Protein AF-A0A5Q2RQS0-F1 (afdb_monomer_lite)

Radius of gyration: 25.2 Å; chains: 1; bounding box: 51×41×79 Å

Secondary structure (DSSP, 8-state):
----PPPHHHHHHHHHHHHHHHHHHHHHHHHHHHHHHHHHHTHHHH--TTS-EEEEEEEEEEEETTEEEEEEEEEEE-TTS-EEEEESHHHHHHHHHHHHHHHIIIIIHHHHHHHHHHHHHHHHS---S-----

Organism: NCBI:txid2789776

Sequence (134 aa):
MSPRRPRPGIWALVLLGVLLFCSLMLTIVVSMAIWPGEAKLTAPLFCDDARPDAYVVRDTYNVRPGETSMNFTLYCVGKRGDFDEVGWLRPTLALWAGHTVLLVLVAVVPLLIGRMRRGRRAIDEPPPTGSPFV

Structure (mmCIF, N/CA/C/O backbone):
data_AF-A0A5Q2RQS0-F1
#
_entry.id   AF-A0A5Q2RQS0-F1
#
loop_
_atom_site.group_PDB
_atom_site.id
_atom_site.type_symbol
_atom_site.label_atom_id
_atom_site.label_alt_id
_atom_site.label_comp_id
_atom_site.label_asym_id
_atom_site.label_entity_id
_atom_site.label_seq_id
_atom_site.pdbx_PDB_ins_code
_atom_site.Cartn_x
_atom_site.Cartn_y
_atom_site.Cartn_z
_atom_site.occupancy
_atom_site.B_iso_or_equiv
_atom_site.auth_seq_id
_atom_site.auth_comp_id
_atom_site.auth_asym_id
_atom_site.auth_atom_id
_atom_site.pdbx_PDB_model_num
ATOM 1 N N . MET A 1 1 ? -32.093 22.416 28.546 1.00 47.69 1 MET A N 1
ATOM 2 C CA . MET A 1 1 ? -31.194 22.091 27.414 1.00 47.69 1 MET A CA 1
ATOM 3 C C . MET A 1 1 ? -30.927 20.593 27.420 1.00 47.69 1 MET A C 1
ATOM 5 O O . MET A 1 1 ? -30.219 20.119 28.293 1.00 47.69 1 MET A O 1
ATOM 9 N N . SER A 1 2 ? -31.567 19.835 26.525 1.00 50.06 2 SER A N 1
ATOM 10 C CA . SER A 1 2 ? -31.351 18.384 26.419 1.00 50.06 2 SER A CA 1
ATOM 11 C C . SER A 1 2 ? -30.065 18.118 25.623 1.00 50.06 2 SER A C 1
ATOM 13 O O . SER A 1 2 ? -29.963 18.611 24.493 1.00 50.06 2 SER A O 1
ATOM 15 N N . PRO A 1 3 ? -29.071 17.392 26.167 1.00 60.50 3 PRO A N 1
ATOM 16 C CA . PRO A 1 3 ? -27.878 17.040 25.415 1.00 60.50 3 PRO A CA 1
ATOM 17 C C . PRO A 1 3 ? -28.276 16.051 24.317 1.00 60.50 3 PRO A C 1
ATOM 19 O O . PRO A 1 3 ? -28.674 14.916 24.587 1.00 60.50 3 PRO A O 1
ATOM 22 N N . ARG A 1 4 ? -28.181 16.487 23.054 1.00 63.75 4 ARG A N 1
ATOM 23 C CA . ARG A 1 4 ? -28.315 15.605 21.890 1.00 63.75 4 ARG A CA 1
ATOM 24 C C . ARG A 1 4 ? -27.232 14.536 21.997 1.00 63.75 4 ARG A C 1
ATOM 26 O O . ARG A 1 4 ? -26.074 14.804 21.690 1.00 63.75 4 ARG A O 1
ATOM 33 N N . ARG A 1 5 ? -27.603 13.333 22.448 1.00 62.09 5 ARG A N 1
ATOM 34 C CA . ARG A 1 5 ? -26.716 12.168 22.399 1.00 62.09 5 ARG A CA 1
ATOM 35 C C . ARG A 1 5 ? -26.276 12.009 20.945 1.00 62.09 5 ARG A C 1
ATOM 37 O O . ARG A 1 5 ? -27.138 11.850 20.075 1.00 62.09 5 ARG A O 1
ATOM 44 N N . PRO A 1 6 ? -24.977 12.123 20.649 1.00 56.53 6 PRO A N 1
ATOM 45 C CA . PRO A 1 6 ? -24.535 12.071 19.277 1.00 56.53 6 PRO A CA 1
ATOM 46 C C . PRO A 1 6 ? -24.814 10.674 18.726 1.00 56.53 6 PRO A C 1
ATOM 48 O O . PRO A 1 6 ? -24.606 9.666 19.404 1.00 56.53 6 PRO A O 1
ATOM 51 N N . ARG A 1 7 ? -25.340 10.624 17.500 1.00 69.19 7 ARG A N 1
ATOM 52 C CA . ARG A 1 7 ? -25.687 9.367 16.836 1.00 69.19 7 ARG A CA 1
ATOM 53 C C . ARG A 1 7 ? -24.427 8.494 16.759 1.00 69.19 7 ARG A C 1
ATOM 55 O O . ARG A 1 7 ? -23.436 8.954 16.190 1.00 69.19 7 ARG A O 1
ATOM 62 N N . PRO A 1 8 ? -24.446 7.256 17.285 1.00 66.19 8 PRO A N 1
ATOM 63 C CA . PRO A 1 8 ? -23.253 6.411 17.367 1.00 66.19 8 PRO A CA 1
ATOM 64 C C . PRO A 1 8 ? -22.611 6.147 15.994 1.00 66.19 8 PRO A C 1
ATOM 66 O O . PRO A 1 8 ? -21.398 5.985 15.911 1.00 66.19 8 PRO A O 1
ATOM 69 N N . GLY A 1 9 ? -23.392 6.202 14.907 1.00 72.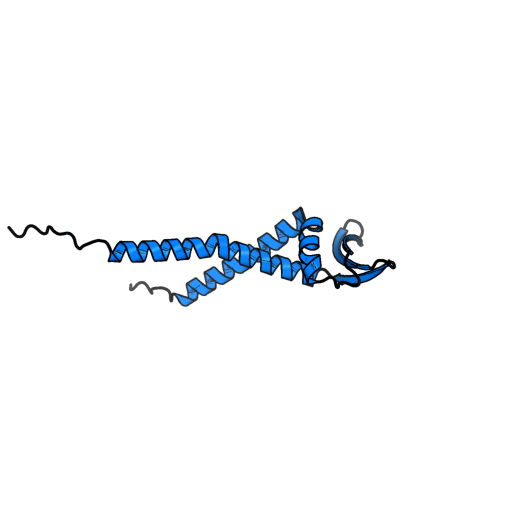88 9 GLY A N 1
ATOM 70 C CA . GLY A 1 9 ? -22.883 6.063 13.539 1.00 72.88 9 GLY A CA 1
ATOM 71 C C . GLY A 1 9 ? -21.980 7.209 13.067 1.00 72.88 9 GLY A C 1
ATOM 72 O O . GLY A 1 9 ? -21.028 6.960 12.337 1.00 72.88 9 GLY A O 1
ATOM 73 N N . ILE A 1 10 ? -22.212 8.450 13.515 1.00 81.50 10 ILE A N 1
ATOM 74 C CA . ILE A 1 10 ? -21.381 9.597 13.104 1.00 81.50 10 ILE A CA 1
ATOM 75 C C . ILE A 1 10 ? -19.989 9.480 13.732 1.00 81.50 10 ILE A C 1
ATOM 77 O O . ILE A 1 10 ? -18.987 9.651 13.048 1.00 81.50 10 ILE A O 1
ATOM 81 N N . TRP A 1 11 ? -19.914 9.110 15.011 1.00 80.50 11 TRP A N 1
ATOM 82 C CA . TRP A 1 11 ? -18.632 8.897 15.685 1.00 80.50 11 TRP A CA 1
ATOM 83 C C . TRP A 1 11 ? -17.853 7.714 15.117 1.00 80.50 11 TRP A C 1
ATOM 85 O O . TRP A 1 11 ? -16.638 7.808 14.982 1.00 80.50 11 TRP A O 1
ATOM 95 N N . ALA A 1 12 ? -18.533 6.627 14.740 1.00 82.06 12 ALA A N 1
ATOM 96 C CA . ALA A 1 12 ? -17.881 5.494 14.088 1.00 82.06 12 ALA A CA 1
ATOM 97 C C . ALA A 1 12 ? -17.257 5.889 12.738 1.00 82.06 12 ALA A C 1
ATOM 99 O O . ALA A 1 12 ? -16.118 5.520 12.464 1.00 82.06 12 ALA A O 1
ATOM 100 N N . LEU A 1 13 ? -17.963 6.689 11.930 1.00 84.19 13 LEU A N 1
ATOM 101 C CA . LEU A 1 13 ? -17.442 7.205 10.660 1.00 84.19 13 LEU A CA 1
ATOM 102 C C . LEU A 1 13 ? -16.258 8.156 10.859 1.00 84.19 13 LEU A C 1
ATOM 104 O O . LEU A 1 13 ? -15.274 8.059 10.132 1.00 84.19 13 LEU A O 1
ATOM 108 N N . VAL A 1 14 ? -16.320 9.037 11.861 1.00 87.75 14 VAL A N 1
ATOM 109 C CA . VAL A 1 14 ? -15.201 9.931 12.198 1.00 87.75 14 VAL A CA 1
ATOM 110 C C . VAL A 1 14 ? -13.978 9.125 12.633 1.00 87.75 14 VAL A C 1
ATOM 112 O O . VAL A 1 14 ? -12.883 9.375 12.140 1.00 87.75 14 VAL A O 1
ATOM 115 N N . LEU A 1 15 ? -14.150 8.122 13.499 1.00 86.31 15 LEU A N 1
ATOM 116 C CA . LEU A 1 15 ? -13.052 7.256 13.938 1.00 86.31 15 LEU A CA 1
ATOM 117 C C . LEU A 1 15 ? -12.453 6.450 12.782 1.00 86.31 15 LEU A C 1
ATOM 119 O O . LEU A 1 15 ? -11.233 6.338 12.698 1.00 86.31 15 LEU A O 1
ATOM 123 N N . LEU A 1 16 ? -13.286 5.935 11.873 1.00 86.75 16 LEU A N 1
ATOM 124 C CA . LEU A 1 16 ? -12.822 5.266 10.658 1.00 86.75 16 LEU A CA 1
ATOM 125 C C . LEU A 1 16 ? -12.010 6.225 9.779 1.00 86.75 16 LEU A C 1
ATOM 127 O O . LEU A 1 16 ? -10.919 5.874 9.342 1.00 86.75 16 LEU A O 1
ATOM 131 N N . GLY A 1 17 ? -12.510 7.444 9.560 1.00 88.19 17 GLY A N 1
ATOM 132 C CA . GLY A 1 17 ? -11.813 8.469 8.782 1.00 88.19 17 GLY A CA 1
ATOM 133 C C . GLY A 1 17 ? -10.459 8.845 9.386 1.00 88.19 17 GLY A C 1
ATOM 134 O O . GLY A 1 17 ? -9.461 8.884 8.672 1.00 88.19 17 GLY A O 1
ATOM 135 N N . VAL A 1 18 ? -10.400 9.045 10.706 1.00 89.81 18 VAL A N 1
ATOM 136 C CA . VAL A 1 18 ? -9.147 9.316 11.429 1.00 89.81 18 VAL A CA 1
ATOM 137 C C . VAL A 1 18 ? -8.180 8.141 11.305 1.00 89.81 18 VAL A C 1
ATOM 139 O O . VAL A 1 18 ? -7.004 8.356 11.029 1.00 89.81 18 VAL A O 1
ATOM 142 N N . LEU A 1 19 ? -8.658 6.903 11.447 1.00 88.75 19 LEU A N 1
ATOM 143 C CA . LEU A 1 19 ? -7.820 5.711 11.323 1.00 88.75 19 LEU A CA 1
ATOM 144 C C . LEU A 1 19 ? -7.227 5.582 9.915 1.00 88.75 19 LEU A C 1
ATOM 146 O O . LEU A 1 19 ? -6.027 5.354 9.780 1.00 88.75 19 LEU A O 1
ATOM 150 N N . LEU A 1 20 ? -8.038 5.782 8.872 1.00 87.62 20 LEU A N 1
ATOM 151 C CA . LEU A 1 20 ? -7.575 5.757 7.482 1.00 87.62 20 LEU A CA 1
ATOM 152 C C . LEU A 1 20 ? -6.571 6.879 7.196 1.00 87.62 20 LEU A C 1
ATOM 154 O O . LEU A 1 20 ? -5.559 6.640 6.541 1.00 87.62 20 LEU A O 1
ATOM 158 N N . PHE A 1 21 ? -6.815 8.082 7.719 1.00 89.69 21 PHE A N 1
ATOM 159 C CA . PHE A 1 21 ? -5.911 9.218 7.561 1.00 89.69 21 PHE A CA 1
ATOM 160 C C . PHE A 1 21 ? -4.570 8.993 8.270 1.00 89.69 21 PHE A C 1
ATOM 162 O O . PHE A 1 21 ? -3.515 9.170 7.663 1.00 89.69 21 PHE A O 1
ATOM 169 N N . CYS A 1 22 ? -4.592 8.550 9.530 1.00 86.56 22 CYS A N 1
ATOM 170 C CA . CYS A 1 22 ? -3.382 8.201 10.271 1.00 86.56 22 CYS A CA 1
ATOM 171 C C . CYS A 1 22 ? -2.611 7.072 9.579 1.00 86.56 22 CYS A C 1
ATOM 173 O O . CYS A 1 22 ? -1.392 7.155 9.477 1.00 86.56 22 CYS A O 1
ATOM 175 N N . SER A 1 23 ? -3.313 6.059 9.061 1.00 84.94 23 SER A N 1
ATOM 176 C CA . SER A 1 23 ? -2.708 4.973 8.280 1.00 84.94 23 SER A CA 1
ATOM 177 C C . SER A 1 23 ? -2.026 5.494 7.017 1.00 84.94 23 SER A C 1
ATOM 179 O O . SER A 1 23 ? -0.885 5.136 6.734 1.00 84.94 23 SER A O 1
ATOM 181 N N . LEU A 1 24 ? -2.688 6.387 6.277 1.00 84.38 24 LEU A N 1
ATOM 182 C CA . LEU A 1 24 ? -2.132 6.989 5.069 1.00 84.38 24 LEU A CA 1
ATOM 183 C C . LEU A 1 24 ? -0.882 7.822 5.378 1.00 84.38 24 LEU A C 1
ATOM 185 O O . LEU A 1 24 ? 0.140 7.653 4.721 1.00 84.38 24 LEU A O 1
ATOM 189 N N . MET A 1 25 ? -0.942 8.683 6.396 1.00 85.44 25 MET A N 1
ATOM 190 C CA . MET A 1 25 ? 0.205 9.492 6.821 1.00 85.44 25 MET A CA 1
ATOM 191 C C . MET A 1 25 ? 1.370 8.626 7.292 1.00 85.44 25 MET A C 1
ATOM 193 O O . MET A 1 25 ? 2.502 8.851 6.872 1.00 85.44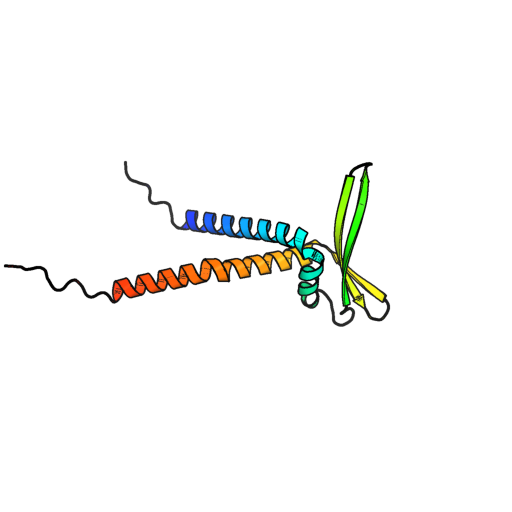 25 MET A O 1
ATOM 197 N N . LEU A 1 26 ? 1.093 7.607 8.111 1.00 82.06 26 LEU A N 1
ATOM 198 C CA . LEU A 1 26 ? 2.099 6.642 8.541 1.00 82.06 26 LEU A CA 1
ATOM 199 C C . LEU A 1 26 ? 2.731 5.959 7.330 1.00 82.06 26 LEU A C 1
ATOM 201 O O . LEU A 1 26 ? 3.951 5.924 7.233 1.00 82.06 26 LEU A O 1
ATOM 205 N N . THR A 1 27 ? 1.907 5.496 6.387 1.00 79.19 27 THR A N 1
ATOM 206 C CA . THR A 1 27 ? 2.385 4.850 5.164 1.00 79.19 27 THR A CA 1
ATOM 207 C C . THR A 1 27 ? 3.311 5.782 4.403 1.00 79.19 27 THR A C 1
ATOM 209 O O . THR A 1 27 ? 4.385 5.338 4.045 1.00 79.19 27 THR A O 1
ATOM 212 N N . ILE A 1 28 ? 2.965 7.059 4.203 1.00 77.50 28 ILE A N 1
ATOM 213 C CA . ILE A 1 28 ? 3.808 8.029 3.477 1.00 77.50 28 ILE A CA 1
ATOM 214 C C . ILE A 1 28 ? 5.143 8.276 4.197 1.00 77.50 28 ILE A C 1
ATOM 216 O O . ILE A 1 28 ? 6.191 8.301 3.554 1.00 77.50 28 ILE A O 1
ATOM 220 N N . VAL A 1 29 ? 5.126 8.434 5.522 1.00 79.88 29 VAL A N 1
ATOM 221 C CA . VAL A 1 29 ? 6.336 8.718 6.311 1.00 79.88 29 VAL A CA 1
ATOM 222 C C . VAL A 1 29 ? 7.260 7.502 6.381 1.00 79.88 29 VAL A C 1
ATOM 224 O O . VAL A 1 29 ? 8.449 7.616 6.084 1.00 79.88 29 VAL A O 1
ATOM 227 N N . VAL A 1 30 ? 6.715 6.337 6.744 1.00 73.38 30 VAL A N 1
ATOM 228 C CA . VAL A 1 30 ? 7.443 5.056 6.781 1.00 73.38 30 VAL A CA 1
ATOM 229 C C . VAL A 1 30 ? 7.974 4.742 5.397 1.00 73.38 30 VAL A C 1
ATOM 231 O O . VAL A 1 30 ? 9.146 4.403 5.251 1.00 73.38 30 VAL A O 1
ATOM 234 N N . SER A 1 31 ? 7.145 4.983 4.382 1.00 67.94 31 SER A N 1
ATOM 235 C CA . SER A 1 31 ? 7.544 4.861 3.000 1.00 67.94 31 SER A CA 1
ATOM 236 C C . SER A 1 31 ? 8.807 5.677 2.722 1.00 67.94 31 SER A C 1
ATOM 238 O O . SER A 1 31 ? 9.847 5.109 2.420 1.00 67.94 31 SER A O 1
ATOM 240 N N . MET A 1 32 ? 8.781 6.995 2.896 1.00 66.44 32 MET A N 1
ATOM 241 C CA . MET A 1 32 ? 9.942 7.832 2.577 1.00 66.44 32 MET A CA 1
ATOM 242 C C . MET A 1 32 ? 11.220 7.451 3.344 1.00 66.44 32 MET A C 1
ATOM 244 O O . MET A 1 32 ? 12.316 7.625 2.814 1.00 66.44 32 MET A O 1
ATOM 248 N N . ALA A 1 33 ? 11.098 6.919 4.564 1.00 65.62 33 ALA A N 1
ATOM 249 C CA . ALA A 1 33 ? 12.240 6.553 5.400 1.00 65.62 33 ALA A CA 1
ATOM 250 C C . ALA A 1 33 ? 12.796 5.133 5.140 1.00 65.62 33 ALA A C 1
ATOM 252 O O . ALA A 1 33 ? 13.999 4.922 5.287 1.00 65.62 33 ALA A O 1
ATOM 253 N N . ILE A 1 34 ? 11.950 4.158 4.778 1.00 67.56 34 ILE A N 1
ATOM 254 C CA . ILE A 1 34 ? 12.270 2.709 4.742 1.00 67.56 34 ILE A CA 1
ATOM 255 C C . ILE A 1 34 ? 12.109 2.103 3.318 1.00 67.56 34 ILE A C 1
ATOM 257 O O . ILE A 1 34 ? 12.379 0.923 3.073 1.00 67.56 34 ILE A O 1
ATOM 261 N N . TRP A 1 35 ? 11.747 2.934 2.333 1.00 62.88 35 TRP A N 1
ATOM 262 C CA . TRP A 1 35 ? 11.200 2.577 1.013 1.00 62.88 35 TRP A CA 1
ATOM 263 C C . TRP A 1 35 ? 11.816 1.412 0.225 1.00 62.88 35 TRP A C 1
ATOM 265 O O . TRP A 1 35 ? 11.046 0.593 -0.280 1.00 62.88 35 TRP A O 1
ATOM 275 N N . PRO A 1 36 ? 13.147 1.268 0.066 1.00 63.22 36 PRO A N 1
ATOM 276 C CA . PRO A 1 36 ? 13.667 0.192 -0.777 1.00 63.22 36 PRO A CA 1
ATOM 277 C C . PRO A 1 36 ? 13.519 -1.196 -0.134 1.00 63.22 36 PRO A C 1
ATOM 279 O O . PRO A 1 36 ? 13.551 -2.199 -0.848 1.00 63.22 36 PRO A O 1
ATOM 282 N N . GLY A 1 37 ? 13.361 -1.274 1.192 1.00 66.31 37 GLY A N 1
ATOM 283 C CA . GLY A 1 37 ? 13.188 -2.536 1.914 1.00 66.31 37 GLY A CA 1
ATOM 284 C C . GLY A 1 37 ? 11.742 -3.030 1.907 1.00 66.31 37 GLY A C 1
ATOM 285 O O . GLY A 1 37 ? 11.484 -4.188 1.590 1.00 66.31 37 GLY A O 1
ATOM 286 N N . GLU A 1 38 ? 10.789 -2.147 2.204 1.00 65.38 38 GLU A N 1
ATOM 287 C CA . GLU A 1 38 ? 9.372 -2.519 2.301 1.00 65.38 38 GLU A CA 1
ATOM 288 C C . GLU A 1 38 ? 8.730 -2.813 0.947 1.00 65.38 38 GLU A C 1
ATOM 290 O O . GLU A 1 38 ? 7.974 -3.773 0.820 1.00 65.38 38 GLU A O 1
ATOM 295 N N . ALA A 1 39 ? 9.068 -2.057 -0.099 1.00 69.69 39 ALA A N 1
ATOM 296 C CA . ALA A 1 39 ? 8.533 -2.335 -1.429 1.00 69.69 39 ALA A CA 1
ATOM 297 C C . ALA A 1 39 ? 8.982 -3.719 -1.946 1.00 69.69 39 ALA A C 1
ATOM 299 O O . ALA A 1 39 ? 8.199 -4.411 -2.597 1.00 69.69 39 ALA A O 1
ATOM 300 N N . LYS A 1 40 ? 10.172 -4.204 -1.554 1.00 69.81 40 LYS A N 1
ATOM 301 C CA . LYS A 1 40 ? 10.596 -5.589 -1.831 1.00 69.81 40 LYS A CA 1
ATOM 302 C C . LYS A 1 40 ? 9.738 -6.638 -1.123 1.00 69.81 40 LYS A C 1
ATOM 304 O O . LYS A 1 40 ? 9.581 -7.724 -1.662 1.00 69.81 40 LYS A O 1
ATOM 309 N N . LEU A 1 41 ? 9.130 -6.339 0.027 1.00 75.69 41 LEU A N 1
ATOM 310 C CA . LEU A 1 41 ? 8.188 -7.268 0.671 1.00 75.69 41 LEU A CA 1
ATOM 311 C C . LEU A 1 41 ? 6.901 -7.439 -0.141 1.00 75.69 41 LEU A C 1
ATOM 313 O O . LEU A 1 41 ? 6.241 -8.468 -0.034 1.00 75.69 41 LEU A O 1
ATOM 317 N N . THR A 1 42 ? 6.557 -6.456 -0.975 1.00 74.00 42 THR A N 1
ATOM 318 C CA . THR A 1 42 ? 5.414 -6.556 -1.893 1.00 74.00 42 THR A CA 1
ATOM 319 C C . THR A 1 42 ? 5.751 -7.267 -3.205 1.00 74.00 42 THR A C 1
ATOM 321 O O . THR A 1 42 ? 4.839 -7.611 -3.952 1.00 74.00 42 THR A O 1
ATOM 324 N N . ALA A 1 43 ? 7.032 -7.555 -3.465 1.00 73.25 43 ALA A N 1
ATOM 325 C CA . ALA A 1 43 ? 7.499 -8.268 -4.653 1.00 73.25 43 ALA A CA 1
ATOM 326 C C . ALA A 1 43 ? 6.754 -9.579 -4.953 1.00 73.25 43 ALA A C 1
ATOM 328 O O . ALA A 1 43 ? 6.265 -9.703 -6.071 1.00 73.25 43 ALA A O 1
ATOM 329 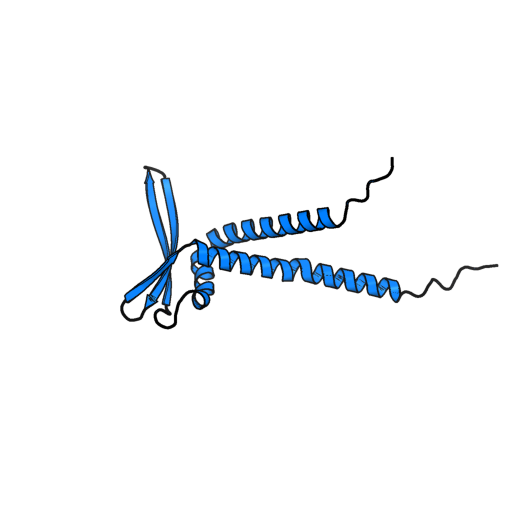N N . PRO A 1 44 ? 6.577 -10.529 -4.010 1.00 74.88 44 PRO A N 1
ATOM 330 C CA . PRO A 1 44 ? 5.870 -11.781 -4.298 1.00 74.88 44 PRO A CA 1
ATOM 331 C C . PRO A 1 44 ? 4.390 -11.591 -4.661 1.00 74.88 44 PRO A C 1
ATOM 333 O O . PRO A 1 44 ? 3.761 -12.518 -5.155 1.00 74.88 44 PRO A O 1
ATOM 336 N N . LEU A 1 45 ? 3.811 -10.414 -4.404 1.00 77.94 45 LEU A N 1
ATOM 337 C CA . LEU A 1 45 ? 2.432 -10.110 -4.781 1.00 77.94 45 LEU A CA 1
ATOM 338 C C . LEU A 1 45 ? 2.314 -9.612 -6.231 1.00 77.94 45 LEU A C 1
ATOM 340 O O . LEU A 1 45 ? 1.234 -9.678 -6.812 1.00 77.94 45 LEU A O 1
ATOM 344 N N . PHE A 1 46 ? 3.398 -9.066 -6.791 1.00 80.12 46 PHE A N 1
ATOM 345 C CA . PHE A 1 46 ? 3.377 -8.353 -8.072 1.00 80.12 46 PHE A CA 1
ATOM 346 C C . PHE A 1 46 ? 4.327 -8.920 -9.128 1.00 80.12 46 PHE A C 1
ATOM 348 O O . PHE A 1 46 ? 4.094 -8.696 -10.313 1.00 80.12 46 PHE A O 1
ATOM 355 N N . CYS A 1 47 ? 5.375 -9.631 -8.721 1.00 79.88 47 CYS A N 1
ATOM 356 C CA . CYS A 1 47 ? 6.309 -10.280 -9.624 1.00 79.88 47 CYS A CA 1
ATOM 357 C C . CYS A 1 47 ? 5.859 -11.715 -9.910 1.00 79.88 47 CYS A C 1
ATOM 359 O O . CYS A 1 47 ? 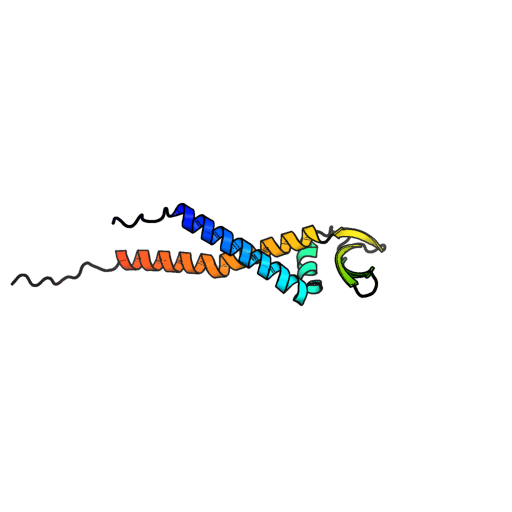5.536 -12.468 -8.995 1.00 79.88 47 CYS A O 1
ATOM 361 N N . ASP A 1 48 ? 5.828 -12.065 -11.193 1.00 79.75 48 ASP A N 1
ATOM 362 C CA . ASP A 1 48 ? 5.497 -13.403 -11.687 1.00 79.75 48 ASP A CA 1
ATOM 363 C C . ASP A 1 48 ? 6.726 -14.331 -11.615 1.00 79.75 48 ASP A C 1
ATOM 365 O O . ASP A 1 48 ? 7.866 -13.862 -11.600 1.00 79.75 48 ASP A O 1
ATOM 369 N N . ASP A 1 49 ? 6.519 -15.648 -11.648 1.00 78.94 49 ASP A N 1
ATOM 370 C CA . ASP A 1 49 ? 7.579 -16.665 -11.549 1.00 78.94 49 ASP A CA 1
ATOM 371 C C . ASP A 1 49 ? 8.614 -16.556 -12.686 1.00 78.94 49 ASP A C 1
ATOM 373 O O . ASP A 1 49 ? 9.771 -16.963 -12.546 1.00 78.94 49 ASP A O 1
ATOM 377 N N . ALA A 1 50 ? 8.219 -15.972 -13.821 1.00 76.69 50 ALA A N 1
ATOM 378 C CA . ALA A 1 50 ? 9.115 -15.677 -14.937 1.00 76.69 50 ALA A CA 1
ATOM 379 C C . ALA A 1 50 ? 10.123 -14.548 -14.628 1.00 76.69 50 ALA A C 1
ATOM 381 O O . ALA A 1 50 ? 11.198 -14.506 -15.233 1.00 76.69 50 ALA A O 1
ATOM 382 N N . ARG A 1 51 ? 9.791 -13.645 -13.694 1.00 81.25 51 ARG A N 1
ATOM 383 C CA . ARG A 1 51 ? 10.564 -12.448 -13.324 1.00 81.25 51 ARG A CA 1
ATOM 384 C C . ARG A 1 51 ? 10.614 -12.274 -11.796 1.00 81.25 51 ARG A C 1
ATOM 386 O O . ARG A 1 51 ? 10.041 -11.315 -11.281 1.00 81.25 51 ARG A O 1
ATOM 393 N N . PRO A 1 52 ? 11.273 -13.191 -11.063 1.00 79.75 52 PRO A N 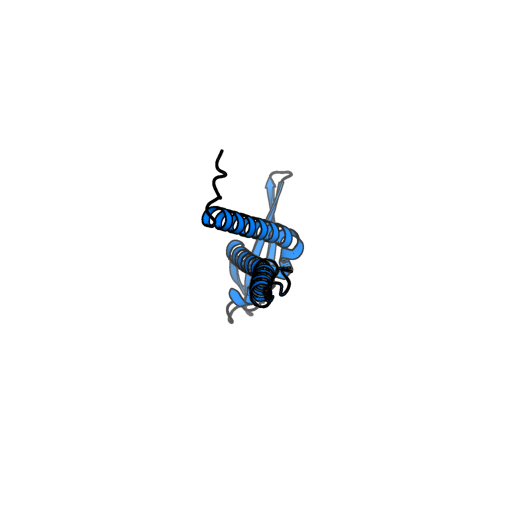1
ATOM 394 C CA . PRO A 1 52 ? 11.185 -13.252 -9.603 1.00 79.75 52 PRO A CA 1
ATOM 395 C C . PRO A 1 52 ? 12.002 -12.165 -8.888 1.00 79.75 52 PRO A C 1
ATOM 397 O O . PRO A 1 52 ? 11.768 -11.896 -7.709 1.00 79.75 52 PRO A O 1
ATOM 400 N N . ASP A 1 53 ? 12.971 -11.548 -9.568 1.00 80.75 53 ASP A N 1
ATOM 401 C CA . ASP A 1 53 ? 13.922 -10.646 -8.927 1.00 80.75 53 ASP A CA 1
ATOM 402 C C . ASP A 1 53 ? 13.369 -9.217 -8.886 1.00 80.75 53 ASP A C 1
ATOM 404 O O . ASP A 1 53 ? 13.284 -8.530 -9.904 1.00 80.75 53 ASP A O 1
ATOM 408 N N . ALA A 1 54 ? 12.995 -8.747 -7.694 1.00 83.38 54 ALA A N 1
ATOM 409 C CA . ALA A 1 54 ? 12.439 -7.409 -7.514 1.00 83.38 54 ALA A CA 1
ATOM 410 C C . ALA A 1 54 ? 13.495 -6.360 -7.153 1.00 83.38 54 ALA A C 1
ATOM 412 O O . ALA A 1 54 ? 14.188 -6.443 -6.129 1.00 83.38 54 ALA A O 1
ATOM 413 N N . TYR A 1 55 ? 13.534 -5.302 -7.956 1.00 82.00 55 TYR A N 1
ATOM 414 C CA . TYR A 1 55 ? 14.384 -4.140 -7.752 1.00 82.00 55 TYR A CA 1
ATOM 415 C C . TYR A 1 55 ? 13.536 -2.889 -7.578 1.00 82.00 55 TYR A C 1
ATOM 417 O O . TYR A 1 55 ? 12.597 -2.634 -8.325 1.00 82.00 55 TYR A O 1
ATOM 425 N N . VAL A 1 56 ? 13.891 -2.090 -6.578 1.00 81.44 56 VAL A N 1
ATOM 426 C CA . VAL A 1 56 ? 13.291 -0.777 -6.350 1.00 81.44 56 VAL A CA 1
ATOM 427 C C . VAL A 1 56 ? 14.342 0.244 -6.735 1.00 81.44 56 VAL A C 1
ATOM 429 O O . VAL A 1 56 ? 15.382 0.339 -6.081 1.00 81.44 56 VAL A O 1
ATOM 432 N N . VAL A 1 57 ? 14.094 0.959 -7.823 1.00 79.50 57 VAL A N 1
ATOM 433 C CA . VAL A 1 57 ? 15.022 1.953 -8.360 1.00 79.50 57 VAL A CA 1
ATOM 434 C C . VAL A 1 57 ? 14.532 3.333 -7.950 1.00 79.50 57 VAL A C 1
ATOM 436 O O . VAL A 1 57 ? 13.344 3.631 -8.061 1.00 79.50 57 VAL A O 1
ATOM 439 N N . ARG A 1 58 ? 15.446 4.161 -7.435 1.00 79.25 58 ARG A N 1
ATOM 440 C CA . ARG A 1 58 ? 15.185 5.573 -7.146 1.00 79.25 58 ARG A CA 1
ATOM 441 C C . ARG A 1 58 ? 15.680 6.415 -8.311 1.00 79.25 58 ARG A C 1
ATOM 443 O O . ARG A 1 58 ? 16.873 6.704 -8.403 1.00 79.25 58 ARG A O 1
ATOM 450 N N . ASP A 1 59 ? 14.756 6.867 -9.135 1.00 76.12 59 ASP A N 1
ATOM 451 C CA . ASP A 1 59 ? 15.044 7.789 -10.218 1.00 76.12 59 ASP A CA 1
ATOM 452 C C . ASP A 1 59 ? 15.031 9.220 -9.677 1.00 76.12 59 ASP A C 1
ATOM 454 O O . ASP A 1 59 ? 14.061 9.680 -9.074 1.00 76.12 59 ASP A O 1
ATOM 458 N N . THR A 1 60 ? 16.150 9.922 -9.837 1.00 77.94 60 THR A N 1
ATOM 459 C CA . THR A 1 60 ? 16.302 11.307 -9.378 1.00 77.94 60 THR A CA 1
ATOM 460 C C . THR A 1 60 ? 16.367 12.216 -10.599 1.00 77.94 60 THR A C 1
ATOM 462 O O . THR A 1 60 ? 17.278 12.082 -11.414 1.00 77.94 60 THR A O 1
ATOM 465 N N . TYR A 1 61 ? 15.415 13.139 -10.728 1.00 75.69 61 TYR A N 1
ATOM 466 C CA . TYR A 1 61 ? 15.310 14.061 -11.857 1.00 75.69 61 TYR A CA 1
ATOM 467 C C . TYR A 1 61 ? 15.536 15.497 -11.395 1.00 75.69 61 TYR A C 1
ATOM 469 O O . TYR A 1 61 ? 14.955 15.942 -10.404 1.00 75.69 61 TYR A O 1
ATOM 477 N N . ASN A 1 62 ? 16.324 16.243 -12.167 1.00 77.88 62 ASN A N 1
ATOM 478 C CA . ASN A 1 62 ? 16.512 17.679 -11.976 1.00 77.88 62 ASN A CA 1
ATOM 479 C C . ASN A 1 62 ? 15.637 18.417 -12.989 1.00 77.88 62 ASN A C 1
ATOM 481 O O . ASN A 1 62 ? 16.080 18.737 -14.091 1.00 77.88 62 ASN A O 1
ATOM 485 N N . VAL A 1 63 ? 14.362 18.608 -12.648 1.00 73.69 63 VAL A N 1
ATOM 486 C CA . VAL A 1 63 ? 13.358 19.163 -13.576 1.00 73.69 63 VAL A CA 1
ATOM 487 C C . VAL A 1 63 ? 13.605 20.657 -13.822 1.00 73.69 63 VAL A C 1
ATOM 489 O O . VAL A 1 63 ? 13.319 21.175 -14.901 1.00 73.69 63 VAL A O 1
ATOM 492 N N . ARG A 1 64 ? 14.169 21.352 -12.827 1.00 76.75 64 ARG A N 1
ATOM 493 C CA . ARG A 1 64 ? 14.568 22.763 -12.880 1.00 76.75 64 ARG A CA 1
ATOM 494 C C . ARG A 1 64 ? 15.871 22.969 -12.100 1.00 76.75 64 ARG A C 1
ATOM 496 O O . ARG A 1 64 ? 16.166 22.183 -11.198 1.00 76.75 64 ARG A O 1
ATOM 503 N N . PRO A 1 65 ? 16.648 24.028 -12.393 1.00 75.69 65 PRO A N 1
ATOM 504 C CA . PRO A 1 65 ? 17.809 24.382 -11.582 1.00 75.69 65 PRO A CA 1
ATOM 505 C C . PRO A 1 65 ? 17.394 24.592 -10.118 1.00 75.69 65 PRO A C 1
ATOM 507 O O . PRO A 1 65 ? 16.588 25.472 -9.826 1.00 75.69 65 PRO A O 1
ATOM 510 N N . GLY A 1 66 ? 17.928 23.772 -9.210 1.00 74.88 66 GLY A N 1
ATOM 511 C CA . GLY A 1 66 ? 17.619 23.820 -7.776 1.00 74.88 66 GLY A CA 1
ATOM 512 C C . GLY A 1 66 ? 16.445 22.947 -7.313 1.00 74.88 66 GLY A C 1
ATOM 513 O O . GLY A 1 66 ? 16.167 22.925 -6.118 1.00 74.88 66 GLY A O 1
ATOM 514 N N . GLU A 1 67 ? 15.780 22.211 -8.209 1.00 71.81 67 GLU A N 1
ATOM 515 C CA . GLU A 1 67 ? 14.687 21.298 -7.859 1.00 71.81 67 GLU A CA 1
ATOM 516 C C . GLU A 1 67 ? 15.104 19.842 -8.087 1.00 71.81 67 GLU A C 1
ATOM 518 O O . GLU A 1 67 ? 15.362 19.428 -9.219 1.00 71.81 67 GLU A O 1
ATOM 523 N N . THR A 1 68 ? 15.141 19.063 -7.005 1.00 73.50 68 THR A N 1
ATOM 524 C CA . THR A 1 68 ? 15.416 17.624 -7.040 1.00 73.50 68 THR A CA 1
ATOM 525 C C . THR A 1 68 ? 14.110 16.873 -6.818 1.00 73.50 68 THR A C 1
ATOM 527 O O . THR A 1 68 ? 13.592 16.846 -5.703 1.00 73.50 68 THR A O 1
ATOM 530 N N . SER A 1 69 ? 13.584 16.248 -7.869 1.00 70.88 69 SER A N 1
ATOM 531 C CA . SER A 1 69 ? 12.439 15.343 -7.764 1.00 70.88 69 SER A CA 1
ATOM 532 C C . SER A 1 69 ? 12.934 13.903 -7.684 1.00 70.88 69 SER A C 1
ATOM 534 O O . SER A 1 69 ? 13.825 13.504 -8.433 1.00 70.88 69 SER A O 1
ATOM 536 N N . MET A 1 70 ? 12.377 13.119 -6.764 1.00 71.81 70 MET A N 1
ATOM 537 C CA . MET A 1 70 ? 12.692 11.700 -6.618 1.00 71.81 70 MET A CA 1
ATOM 538 C C . MET A 1 70 ? 11.427 10.900 -6.895 1.00 71.81 70 MET A C 1
ATOM 540 O O . MET A 1 70 ? 10.415 11.095 -6.224 1.00 71.81 70 MET A O 1
ATOM 544 N N . ASN A 1 71 ? 11.490 10.000 -7.869 1.00 71.75 71 ASN A N 1
ATOM 545 C CA . ASN A 1 71 ? 10.485 8.966 -8.053 1.00 71.75 71 ASN A CA 1
ATOM 546 C C . ASN A 1 71 ? 11.112 7.622 -7.727 1.00 71.75 71 ASN A C 1
ATOM 548 O O . ASN A 1 71 ? 12.324 7.430 -7.831 1.00 71.75 71 ASN A O 1
ATOM 552 N N . PHE A 1 72 ? 10.273 6.686 -7.338 1.00 75.88 72 PHE A N 1
ATOM 553 C CA . PHE A 1 72 ? 10.730 5.358 -7.041 1.00 75.88 72 PHE A CA 1
ATOM 55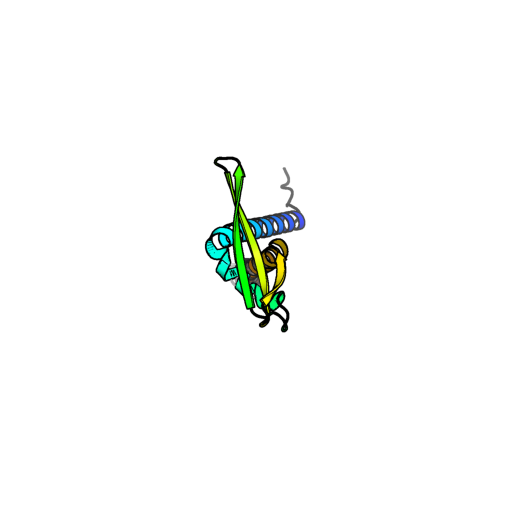4 C C . PHE A 1 72 ? 9.809 4.339 -7.701 1.00 75.88 72 PHE A C 1
ATOM 556 O O . PHE A 1 72 ? 8.587 4.396 -7.554 1.00 75.88 72 PHE A O 1
ATOM 563 N N . THR A 1 73 ? 10.412 3.385 -8.395 1.00 79.62 73 THR A N 1
ATOM 564 C CA . THR A 1 73 ? 9.690 2.448 -9.250 1.00 79.62 73 THR A CA 1
ATOM 565 C C . THR A 1 73 ? 10.112 1.025 -8.922 1.00 79.62 73 THR A C 1
ATOM 567 O O . THR A 1 73 ? 11.300 0.747 -8.732 1.00 79.62 73 THR A O 1
ATOM 570 N N . LEU A 1 74 ? 9.129 0.126 -8.823 1.00 82.50 74 LEU A N 1
ATOM 571 C CA . LEU A 1 74 ? 9.370 -1.300 -8.641 1.00 82.50 74 LEU A CA 1
ATOM 572 C C . LEU A 1 74 ? 9.423 -1.991 -10.006 1.00 82.50 74 LEU A C 1
ATOM 574 O O . LEU A 1 74 ? 8.481 -1.900 -10.796 1.00 82.50 74 LEU A O 1
ATOM 578 N N . TYR A 1 75 ? 10.524 -2.695 -10.244 1.00 84.62 75 TYR A N 1
ATOM 579 C CA . TYR A 1 75 ? 10.779 -3.486 -11.438 1.00 84.62 75 TYR A CA 1
ATOM 580 C C . TYR A 1 75 ? 10.921 -4.958 -11.062 1.00 84.62 75 TYR A C 1
ATOM 582 O O . TYR A 1 75 ? 11.654 -5.295 -10.130 1.00 84.62 75 TYR A O 1
ATOM 590 N N . CYS A 1 76 ? 10.246 -5.827 -11.808 1.00 85.56 76 CYS A N 1
ATOM 591 C CA . CYS A 1 76 ? 10.418 -7.275 -11.724 1.00 85.56 76 CYS A CA 1
ATOM 592 C C . CYS A 1 76 ? 11.325 -7.714 -12.874 1.00 85.56 76 CYS A C 1
ATOM 594 O O . CYS A 1 76 ? 11.003 -7.461 -14.035 1.00 85.56 76 CYS A O 1
ATOM 596 N N . VAL A 1 77 ? 12.454 -8.345 -12.567 1.00 85.94 77 VAL A N 1
ATOM 597 C CA . VAL A 1 77 ? 13.492 -8.711 -13.535 1.00 85.94 77 VAL A CA 1
ATOM 598 C C . VAL A 1 77 ? 13.584 -10.231 -13.653 1.00 85.94 77 VAL A C 1
ATOM 600 O O . VAL A 1 77 ? 13.543 -10.965 -12.665 1.00 85.94 77 VAL A O 1
ATOM 603 N N . GLY A 1 78 ? 13.666 -10.709 -14.891 1.00 84.56 78 GLY A N 1
ATOM 604 C CA . GLY A 1 78 ? 13.852 -12.108 -15.247 1.00 84.56 78 GLY A CA 1
ATOM 605 C C . GLY A 1 78 ? 15.315 -12.457 -15.486 1.00 84.56 78 GLY A C 1
ATOM 606 O O . GLY A 1 78 ? 16.171 -11.605 -15.726 1.00 84.56 78 GLY A O 1
ATOM 607 N N . LYS A 1 79 ? 15.613 -13.760 -15.494 1.00 82.56 79 LYS A N 1
ATOM 608 C CA . LYS A 1 79 ? 16.982 -14.284 -15.670 1.00 82.56 79 LYS A CA 1
ATOM 609 C C . LYS A 1 79 ? 17.638 -13.887 -16.997 1.00 82.56 79 LYS A C 1
ATOM 611 O O . LYS A 1 79 ? 18.850 -14.017 -17.135 1.00 82.56 79 LYS A O 1
ATOM 616 N N . ARG A 1 80 ? 16.849 -13.459 -17.988 1.00 82.50 80 ARG A N 1
ATOM 617 C CA . ARG A 1 80 ? 17.329 -13.034 -19.312 1.00 82.50 80 ARG A CA 1
ATOM 618 C C . ARG A 1 80 ? 17.514 -11.517 -19.413 1.00 82.50 80 ARG A C 1
ATOM 620 O O . ARG A 1 80 ? 17.825 -11.030 -20.495 1.00 82.50 80 ARG A O 1
ATOM 627 N N . GLY A 1 81 ? 17.336 -10.786 -18.311 1.00 78.75 81 GLY A N 1
ATOM 628 C CA . GLY A 1 81 ? 17.384 -9.325 -18.288 1.00 78.75 81 GLY A CA 1
ATOM 629 C C . GLY A 1 81 ? 16.127 -8.663 -18.856 1.00 78.75 81 GLY A C 1
ATOM 630 O O . GLY A 1 81 ? 16.111 -7.447 -19.026 1.00 78.75 81 GLY A O 1
ATOM 631 N N . ASP A 1 82 ? 15.078 -9.437 -19.147 1.00 85.44 82 ASP A N 1
ATOM 632 C CA . ASP A 1 82 ? 13.750 -8.894 -19.392 1.00 85.44 82 ASP A CA 1
ATOM 633 C C . ASP A 1 82 ? 13.191 -8.319 -18.088 1.00 85.44 82 ASP A C 1
ATOM 635 O O . ASP A 1 82 ? 13.332 -8.922 -17.023 1.00 85.44 82 ASP A O 1
ATOM 639 N N . PHE A 1 83 ? 12.583 -7.139 -18.158 1.00 85.19 83 PHE A N 1
ATOM 640 C CA . PHE A 1 83 ? 12.021 -6.471 -16.992 1.00 85.19 83 PHE A CA 1
ATOM 641 C C . PHE A 1 83 ? 10.597 -6.009 -17.263 1.00 85.19 83 PHE A C 1
ATOM 643 O O . PHE A 1 83 ? 10.225 -5.713 -18.398 1.00 85.19 83 PHE A O 1
ATOM 650 N N . ASP A 1 84 ? 9.814 -5.958 -16.195 1.00 84.62 84 ASP A N 1
ATOM 651 C CA . ASP A 1 84 ? 8.455 -5.442 -16.195 1.00 84.62 84 ASP A CA 1
ATOM 652 C C . ASP A 1 84 ? 8.333 -4.342 -15.144 1.00 84.62 84 ASP A C 1
ATOM 654 O O . ASP A 1 84 ? 8.853 -4.466 -14.029 1.00 84.62 84 ASP A O 1
ATOM 658 N N . GLU A 1 85 ? 7.677 -3.249 -15.519 1.00 84.44 85 GLU A N 1
ATOM 659 C CA . GLU A 1 85 ? 7.508 -2.082 -14.665 1.00 84.44 85 GLU A CA 1
ATOM 660 C C . GLU A 1 85 ? 6.166 -2.174 -13.936 1.00 84.44 85 GLU A C 1
ATOM 662 O O . GLU A 1 85 ? 5.092 -2.028 -14.520 1.00 84.44 85 GLU A O 1
ATOM 667 N N . VAL A 1 86 ? 6.217 -2.385 -12.622 1.00 82.44 86 VAL A N 1
ATOM 668 C CA . VAL A 1 86 ? 5.011 -2.420 -11.782 1.00 82.44 86 VAL A CA 1
ATOM 669 C C . VAL A 1 86 ? 4.538 -1.000 -11.438 1.00 82.44 86 VAL A C 1
ATOM 671 O O . VAL A 1 86 ? 3.349 -0.780 -11.177 1.00 82.44 86 VAL A O 1
ATOM 674 N N . GLY A 1 87 ? 5.454 -0.029 -11.449 1.00 81.81 87 GLY A N 1
ATOM 675 C CA . GLY A 1 87 ? 5.197 1.360 -11.077 1.00 81.81 87 GLY A CA 1
ATOM 676 C C . GLY A 1 87 ? 5.263 1.603 -9.563 1.00 81.81 87 GLY A C 1
ATOM 677 O O . GLY A 1 87 ? 5.643 0.733 -8.780 1.00 81.81 87 GLY A O 1
ATOM 678 N N . TRP A 1 88 ? 4.871 2.807 -9.137 1.00 78.62 88 TRP A N 1
ATOM 679 C CA . TRP A 1 88 ? 4.912 3.235 -7.729 1.00 78.62 88 TRP A CA 1
ATOM 680 C C . TRP A 1 88 ? 3.580 3.024 -6.987 1.00 78.62 88 TRP A C 1
ATOM 682 O O . TRP A 1 88 ? 3.558 2.736 -5.789 1.00 78.62 88 TRP A O 1
ATOM 692 N N . LEU A 1 89 ? 2.449 3.151 -7.691 1.00 81.00 89 LEU A N 1
ATOM 693 C CA . LEU A 1 89 ? 1.116 3.187 -7.079 1.00 81.00 89 LEU A CA 1
ATOM 694 C C . LEU A 1 89 ? 0.691 1.830 -6.504 1.00 81.00 89 LEU A C 1
ATOM 696 O O . LEU A 1 89 ? 0.176 1.764 -5.391 1.00 81.00 89 LEU A O 1
ATOM 700 N N . ARG A 1 90 ? 0.912 0.744 -7.252 1.00 81.94 90 ARG A N 1
ATOM 701 C CA . ARG A 1 90 ? 0.562 -0.626 -6.842 1.00 81.94 90 ARG A CA 1
ATOM 702 C C . ARG A 1 90 ? 1.251 -1.048 -5.536 1.00 81.94 90 ARG A C 1
ATOM 704 O O . ARG A 1 90 ? 0.530 -1.386 -4.595 1.00 81.94 90 ARG A O 1
ATOM 711 N N . PRO A 1 91 ? 2.593 -0.979 -5.422 1.00 79.69 91 PRO A N 1
ATOM 712 C CA . PRO A 1 91 ? 3.266 -1.310 -4.169 1.00 79.69 91 PRO A CA 1
ATOM 713 C C . PRO A 1 91 ? 2.866 -0.361 -3.035 1.00 79.69 91 PRO A C 1
ATOM 715 O O . PRO A 1 91 ? 2.663 -0.812 -1.911 1.00 79.69 91 PRO A O 1
ATOM 718 N N . THR A 1 92 ? 2.632 0.924 -3.324 1.00 79.44 92 THR A N 1
ATOM 719 C CA . THR A 1 92 ? 2.176 1.895 -2.315 1.00 79.44 92 THR A CA 1
ATOM 720 C C . THR A 1 92 ? 0.792 1.542 -1.760 1.00 79.44 92 THR A C 1
ATOM 722 O O . THR A 1 92 ? 0.580 1.592 -0.550 1.00 79.44 92 THR A O 1
ATOM 725 N N . LEU A 1 93 ? -0.152 1.137 -2.615 1.00 82.75 93 LEU A N 1
ATOM 726 C CA . LEU A 1 93 ? -1.480 0.693 -2.186 1.00 82.75 93 LEU A CA 1
ATOM 727 C C . LEU A 1 93 ? -1.421 -0.600 -1.368 1.00 82.75 93 LEU A C 1
ATOM 729 O O . LEU A 1 93 ? -2.132 -0.716 -0.371 1.00 82.75 93 LEU A O 1
ATOM 733 N N . ALA A 1 94 ? -0.566 -1.552 -1.750 1.00 84.56 94 ALA A N 1
ATOM 734 C CA . ALA A 1 94 ? -0.367 -2.779 -0.980 1.00 84.56 94 ALA A CA 1
ATOM 735 C C . ALA A 1 94 ? 0.207 -2.488 0.414 1.00 84.56 94 ALA A C 1
ATOM 737 O O . ALA A 1 94 ? -0.298 -3.010 1.410 1.00 84.56 94 ALA A O 1
ATOM 738 N N . LEU A 1 95 ? 1.205 -1.604 0.501 1.00 82.94 95 LEU A N 1
ATOM 739 C CA . LEU A 1 95 ? 1.754 -1.160 1.780 1.00 82.94 95 LEU A CA 1
ATOM 740 C C . LEU A 1 95 ? 0.697 -0.433 2.610 1.00 82.94 95 LEU A C 1
ATOM 742 O O . LEU A 1 95 ? 0.551 -0.735 3.792 1.00 82.94 95 LEU A O 1
ATOM 746 N N . TRP A 1 96 ? -0.086 0.465 2.013 1.00 83.81 96 TRP A N 1
ATOM 747 C CA . TRP A 1 96 ? -1.163 1.162 2.718 1.00 83.81 96 TRP A CA 1
ATOM 748 C C . TRP A 1 96 ? -2.217 0.197 3.276 1.00 83.81 96 TRP A C 1
ATOM 750 O O . TRP A 1 96 ? -2.652 0.332 4.425 1.00 83.81 96 TRP A O 1
ATOM 760 N N . ALA A 1 97 ? -2.597 -0.817 2.497 1.00 85.19 97 ALA A N 1
ATOM 761 C CA . ALA A 1 97 ? -3.492 -1.870 2.958 1.00 85.19 97 ALA A CA 1
ATOM 762 C C . ALA A 1 97 ? -2.881 -2.638 4.144 1.00 85.19 97 ALA A C 1
ATOM 764 O O . ALA A 1 97 ? -3.546 -2.803 5.168 1.00 85.19 97 ALA A O 1
ATOM 765 N N . GLY A 1 98 ? -1.605 -3.027 4.054 1.00 85.62 98 GLY A N 1
ATOM 766 C CA . GLY A 1 98 ? -0.878 -3.705 5.133 1.00 85.62 98 GLY A CA 1
ATOM 767 C C . GLY A 1 98 ? -0.814 -2.887 6.427 1.00 85.62 98 GLY A C 1
ATOM 768 O O . GLY A 1 98 ? -1.163 -3.392 7.495 1.00 85.62 98 GLY A O 1
ATOM 769 N N . HIS A 1 99 ? -0.462 -1.603 6.337 1.00 82.62 99 HIS A N 1
ATOM 770 C CA . HIS A 1 99 ? -0.434 -0.684 7.480 1.00 82.62 99 HIS A CA 1
ATOM 771 C C . HIS A 1 99 ? -1.819 -0.494 8.104 1.00 82.62 99 HIS A C 1
ATOM 773 O O . HIS A 1 99 ? -1.959 -0.478 9.328 1.00 82.62 99 HIS A O 1
ATOM 779 N N . THR A 1 100 ? -2.863 -0.407 7.277 1.00 83.00 100 THR A N 1
ATOM 780 C CA . THR A 1 100 ? -4.243 -0.289 7.759 1.00 83.00 100 THR A CA 1
ATOM 781 C C . THR A 1 100 ? -4.659 -1.535 8.536 1.00 83.00 100 THR A C 1
ATOM 783 O O . THR A 1 100 ? -5.200 -1.419 9.636 1.00 83.00 100 THR A O 1
ATOM 786 N N . VAL A 1 101 ? -4.361 -2.728 8.012 1.00 88.25 101 VAL A N 1
ATOM 787 C CA . VAL A 1 101 ? -4.617 -3.998 8.709 1.00 88.25 101 VAL A CA 1
ATOM 788 C C . VAL A 1 101 ? -3.851 -4.051 10.029 1.00 88.25 101 VAL A C 1
ATOM 790 O O . VAL A 1 101 ? -4.439 -4.369 11.062 1.00 88.25 101 VAL A O 1
ATOM 793 N N . LEU A 1 102 ? -2.571 -3.675 10.025 1.00 86.12 102 LEU A N 1
ATOM 794 C CA . LEU A 1 102 ? -1.745 -3.639 11.230 1.00 86.12 102 LEU A CA 1
ATOM 795 C C . LEU A 1 102 ? -2.343 -2.713 12.300 1.00 86.12 102 LEU A C 1
ATOM 797 O O . LEU A 1 102 ? -2.482 -3.113 13.454 1.00 86.12 102 LEU A O 1
ATOM 801 N N . LEU A 1 103 ? -2.766 -1.504 11.924 1.00 85.50 103 LEU A N 1
ATOM 802 C CA . LEU A 1 103 ? -3.396 -0.559 12.848 1.00 85.50 103 LEU A CA 1
ATOM 803 C C . LEU A 1 103 ? -4.725 -1.079 13.399 1.00 85.50 103 LEU A C 1
ATOM 805 O O . LEU A 1 103 ? -5.002 -0.913 14.587 1.00 85.50 103 LEU A O 1
ATOM 809 N N . VAL A 1 104 ? -5.537 -1.749 12.581 1.00 86.94 104 VAL A N 1
ATOM 810 C CA . VAL A 1 104 ? -6.771 -2.390 13.056 1.00 86.94 104 VAL A CA 1
ATOM 811 C C . VAL A 1 104 ? -6.451 -3.477 14.086 1.00 86.94 104 VAL A C 1
ATOM 813 O O . VAL A 1 104 ? -7.073 -3.518 15.150 1.00 86.94 104 VAL A O 1
ATOM 816 N N . LEU A 1 105 ? -5.451 -4.319 13.825 1.00 87.75 105 LEU A N 1
ATOM 817 C CA . LEU A 1 105 ? -5.046 -5.385 14.744 1.00 87.75 105 LEU A CA 1
ATOM 818 C C . LEU A 1 105 ? -4.467 -4.849 16.058 1.00 87.75 105 LEU A C 1
ATOM 820 O O . LEU A 1 105 ? -4.762 -5.395 17.116 1.00 87.75 105 LEU A O 1
ATOM 824 N N . VAL A 1 106 ? -3.671 -3.780 16.015 1.00 88.50 106 VAL A N 1
ATOM 825 C CA . VAL A 1 106 ? -2.991 -3.247 17.206 1.00 88.50 106 VAL A CA 1
ATOM 826 C C . VAL A 1 106 ? -3.885 -2.304 18.012 1.00 88.50 106 VAL A C 1
ATOM 828 O O . VAL A 1 106 ? -3.836 -2.319 19.238 1.00 88.50 106 VAL A O 1
ATOM 831 N N . ALA A 1 107 ? -4.720 -1.490 17.364 1.00 84.31 107 ALA A N 1
ATOM 832 C CA . ALA A 1 107 ? -5.538 -0.494 18.054 1.00 84.31 107 ALA A CA 1
ATOM 833 C C . ALA A 1 107 ? -6.980 -0.965 18.273 1.00 84.31 107 ALA A C 1
ATOM 835 O O . ALA A 1 107 ? -7.514 -0.846 19.374 1.00 84.31 107 ALA A O 1
ATOM 836 N N . VAL A 1 108 ? -7.632 -1.515 17.246 1.00 83.75 108 VAL A N 1
ATOM 837 C CA . VAL A 1 108 ? -9.075 -1.799 17.298 1.00 83.75 108 VAL A CA 1
ATOM 838 C C . VAL A 1 108 ? -9.355 -3.112 18.025 1.00 83.75 108 VAL A C 1
ATOM 840 O O . VAL A 1 108 ? -10.225 -3.153 18.896 1.00 83.75 108 VAL A O 1
ATOM 843 N N . VAL A 1 109 ? -8.605 -4.177 17.735 1.00 87.06 109 VAL A N 1
ATOM 844 C CA . VAL A 1 109 ? -8.839 -5.498 18.346 1.00 87.06 109 VAL A CA 1
ATOM 845 C C . VAL A 1 109 ? -8.709 -5.474 19.879 1.00 87.06 109 VAL A C 1
ATOM 847 O O . VAL A 1 109 ? -9.632 -5.952 20.545 1.00 87.06 109 VAL A O 1
ATOM 850 N N . PRO A 1 110 ? -7.671 -4.873 20.496 1.00 87.12 110 PRO A N 1
ATOM 851 C CA . PRO A 1 110 ? -7.566 -4.830 21.954 1.00 87.12 110 PRO A CA 1
ATOM 852 C C . PRO A 1 110 ? -8.661 -3.980 22.597 1.00 87.12 110 PRO A C 1
ATOM 854 O O . PRO A 1 110 ? -9.162 -4.337 23.663 1.00 87.12 110 PRO A O 1
ATOM 857 N N . LEU A 1 111 ? -9.081 -2.891 21.941 1.00 85.25 111 LEU A N 1
ATOM 858 C CA . LEU A 1 111 ? -10.203 -2.070 22.401 1.00 85.25 111 LEU A CA 1
ATOM 859 C C . LEU A 1 111 ? -11.511 -2.868 22.404 1.00 85.25 111 LEU A C 1
ATOM 861 O O . LEU A 1 111 ? -12.260 -2.812 23.382 1.00 85.25 111 LEU A O 1
ATOM 865 N N . LEU A 1 112 ? -11.771 -3.648 21.351 1.00 86.44 112 LEU A N 1
ATOM 866 C CA . LEU A 1 112 ? -12.945 -4.516 21.268 1.00 86.44 112 LEU A CA 1
ATOM 867 C C . LEU A 1 112 ? -12.903 -5.613 22.338 1.00 86.44 112 LEU A C 1
ATOM 869 O O . LEU A 1 112 ? -13.869 -5.767 23.087 1.00 86.44 112 LEU A O 1
ATOM 873 N N . ILE A 1 113 ? -11.771 -6.307 22.488 1.00 88.81 113 ILE A N 1
ATOM 874 C CA . ILE A 1 113 ? -11.588 -7.345 23.515 1.00 88.81 113 ILE A CA 1
ATOM 875 C C . ILE A 1 113 ? -11.752 -6.753 24.921 1.00 88.81 113 ILE A C 1
ATOM 877 O O . ILE A 1 113 ? -12.460 -7.318 25.756 1.00 88.81 113 ILE A O 1
ATOM 881 N N . GLY A 1 114 ? -11.141 -5.599 25.197 1.00 85.50 114 GLY A N 1
ATOM 882 C CA . GLY A 1 114 ? -11.245 -4.909 26.483 1.00 85.50 114 GLY A CA 1
ATOM 883 C C . GLY A 1 114 ? -12.679 -4.487 26.803 1.00 85.50 114 GLY A C 1
ATOM 884 O O . GLY A 1 114 ? -13.147 -4.668 27.930 1.00 85.50 114 GLY A O 1
ATOM 885 N N . ARG A 1 115 ? -13.414 -3.991 25.802 1.00 84.75 115 ARG A N 1
ATOM 886 C CA . ARG A 1 115 ? -14.825 -3.618 25.945 1.00 84.75 115 ARG A CA 1
ATOM 887 C C . ARG A 1 115 ? -15.715 -4.839 26.191 1.00 84.75 115 ARG A C 1
ATOM 889 O O . ARG A 1 115 ? -16.551 -4.794 27.090 1.00 84.75 115 ARG A O 1
ATOM 896 N N . MET A 1 116 ? -15.499 -5.937 25.464 1.00 83.00 116 MET A N 1
ATOM 897 C CA . MET A 1 116 ? -16.216 -7.202 25.675 1.00 83.00 116 MET A CA 1
ATOM 898 C C . MET A 1 116 ? -15.953 -7.782 27.072 1.00 83.00 116 MET A C 1
ATOM 900 O O . MET A 1 116 ? -16.886 -8.212 27.748 1.00 83.00 116 MET A O 1
ATOM 904 N N . ARG A 1 117 ? -14.700 -7.742 27.544 1.00 85.19 117 ARG A N 1
ATOM 905 C CA . ARG A 1 117 ? -14.326 -8.195 28.895 1.00 85.19 117 ARG A CA 1
ATOM 906 C C . ARG A 1 117 ? -14.969 -7.350 29.999 1.00 85.19 117 ARG A C 1
ATOM 908 O O . ARG A 1 117 ? -15.422 -7.918 30.987 1.00 85.19 117 ARG A O 1
ATOM 915 N N . ARG A 1 118 ? -15.051 -6.021 29.839 1.00 78.38 118 ARG A N 1
ATOM 916 C CA . ARG A 1 118 ? -15.771 -5.145 30.787 1.00 78.38 118 ARG A CA 1
ATOM 917 C C . ARG A 1 118 ? -17.271 -5.435 30.824 1.00 78.38 118 ARG A C 1
ATOM 919 O O . ARG A 1 118 ? -17.838 -5.467 31.906 1.00 78.38 118 ARG A O 1
ATOM 926 N N . GLY A 1 119 ? -17.887 -5.675 29.665 1.00 75.56 119 GLY A N 1
ATOM 927 C CA . GLY A 1 119 ? -19.302 -6.043 29.585 1.00 75.56 119 GLY A CA 1
ATOM 928 C C . GLY A 1 119 ? -19.615 -7.354 30.307 1.00 75.56 119 GLY A C 1
ATOM 929 O O . GLY A 1 119 ? -20.598 -7.417 31.030 1.00 75.56 119 GLY A O 1
ATOM 930 N N . ARG A 1 120 ? -18.747 -8.370 30.177 1.00 73.75 120 ARG A N 1
ATOM 931 C CA . ARG A 1 120 ? -18.890 -9.637 30.917 1.00 73.75 120 ARG A CA 1
ATOM 932 C C . ARG A 1 120 ? -18.753 -9.456 32.429 1.00 73.75 120 ARG A C 1
ATOM 934 O O . ARG A 1 120 ? -19.623 -9.902 33.159 1.00 73.75 120 ARG A O 1
ATOM 941 N N . ARG A 1 121 ? -17.735 -8.717 32.891 1.00 73.69 121 ARG A N 1
ATOM 942 C CA . ARG A 1 121 ? -17.553 -8.444 34.330 1.00 73.69 121 ARG A CA 1
ATOM 943 C C . ARG A 1 121 ? -18.761 -7.761 34.974 1.00 73.69 121 ARG A C 1
ATOM 945 O O . ARG A 1 121 ? -19.091 -8.093 36.098 1.00 73.69 121 ARG A O 1
ATOM 952 N N . ALA A 1 122 ? -19.426 -6.852 34.260 1.00 70.69 122 ALA A N 1
ATOM 953 C CA . ALA A 1 122 ? -20.622 -6.175 34.763 1.00 70.69 122 ALA A CA 1
ATOM 954 C C . ALA A 1 122 ? -21.857 -7.092 34.879 1.00 70.69 122 ALA A C 1
ATOM 956 O O . ALA A 1 122 ? -22.803 -6.739 35.572 1.00 70.69 122 ALA A O 1
ATOM 957 N N . ILE A 1 123 ? -21.871 -8.232 34.180 1.00 70.31 123 ILE A N 1
ATOM 958 C CA . ILE A 1 123 ? -22.936 -9.244 34.273 1.00 70.31 123 ILE A CA 1
ATOM 959 C C . ILE A 1 123 ? -22.621 -10.247 35.392 1.00 70.31 123 ILE A C 1
ATOM 961 O O . ILE A 1 123 ? -23.536 -10.716 36.061 1.00 70.31 123 ILE A O 1
ATOM 965 N N . ASP A 1 124 ? -21.336 -10.551 35.599 1.00 69.75 124 ASP A N 1
ATOM 966 C CA . ASP A 1 124 ? -20.866 -11.505 36.611 1.00 69.75 124 ASP A CA 1
ATOM 967 C C . ASP A 1 124 ? -20.828 -10.920 38.037 1.00 69.75 124 ASP A C 1
ATOM 969 O O . ASP A 1 124 ? -20.673 -11.675 38.994 1.00 69.75 124 ASP A O 1
ATOM 973 N N . GLU A 1 125 ? -20.936 -9.596 38.203 1.00 69.69 125 GLU A N 1
ATOM 974 C CA . GLU A 1 125 ? -20.953 -8.947 39.518 1.00 69.69 125 GLU A CA 1
ATOM 975 C C . GLU A 1 125 ? -22.331 -9.159 40.178 1.00 69.69 125 GLU A C 1
ATOM 977 O O . GLU A 1 125 ? -23.328 -8.603 39.704 1.00 69.69 125 GLU A O 1
ATOM 982 N N . PRO A 1 126 ? -22.437 -9.992 41.236 1.00 67.38 126 PRO A N 1
ATOM 983 C CA . PRO A 1 126 ? -23.712 -10.228 41.895 1.00 67.38 126 PRO A CA 1
ATOM 984 C C . PRO A 1 126 ? -24.222 -8.915 42.506 1.00 67.38 126 PRO A C 1
ATOM 986 O O . PRO A 1 126 ? -23.418 -8.127 43.015 1.00 67.38 126 PRO A O 1
ATOM 989 N N . PRO A 1 127 ? -25.544 -8.655 42.473 1.00 72.88 127 PRO A N 1
ATOM 990 C CA . PRO A 1 127 ? -26.108 -7.458 43.081 1.00 72.88 127 PRO A CA 1
ATOM 991 C C . PRO A 1 127 ? -25.661 -7.374 44.547 1.00 72.88 127 PRO A C 1
ATOM 993 O O . PRO A 1 127 ? -25.621 -8.413 45.212 1.00 72.88 127 PRO A O 1
ATOM 996 N N . PRO A 1 128 ? -25.317 -6.176 45.060 1.00 73.44 128 PRO A N 1
ATOM 997 C CA . PRO A 1 128 ? -24.810 -6.026 46.416 1.00 73.44 128 PRO A CA 1
ATOM 998 C C . PRO A 1 128 ? -25.818 -6.604 47.415 1.00 73.44 128 PRO A C 1
ATOM 1000 O O . PRO A 1 128 ? -26.874 -6.027 47.676 1.00 73.44 128 PRO A O 1
ATOM 1003 N N . THR A 1 129 ? -25.491 -7.772 47.968 1.00 70.31 129 THR A N 1
ATOM 1004 C CA . THR A 1 129 ? -26.214 -8.403 49.069 1.00 70.31 129 THR A CA 1
ATOM 1005 C C . THR A 1 129 ? -25.921 -7.610 50.330 1.00 70.31 129 THR A C 1
ATOM 1007 O O . THR A 1 129 ? -24.948 -7.879 51.030 1.00 70.31 129 THR A O 1
ATOM 1010 N N . GLY A 1 130 ? -26.723 -6.581 50.587 1.00 65.19 130 GLY A N 1
ATOM 1011 C CA . GLY A 1 130 ? -26.571 -5.780 51.794 1.00 65.19 130 GLY A CA 1
ATOM 1012 C C . GLY A 1 130 ? -27.216 -4.407 51.716 1.00 65.19 130 GLY A C 1
ATOM 1013 O O . GLY A 1 130 ? -26.540 -3.412 51.948 1.00 65.19 130 GLY A O 1
ATOM 1014 N N . SER A 1 131 ? -28.516 -4.328 51.424 1.00 62.34 131 SER A N 1
ATOM 1015 C CA . SER A 1 131 ? -29.311 -3.243 52.002 1.00 62.34 131 SER A CA 1
ATOM 1016 C C . SER A 1 131 ? -29.723 -3.688 53.410 1.00 62.34 131 SER A C 1
ATOM 1018 O O . SER A 1 131 ? -30.516 -4.632 53.510 1.00 62.34 131 SER A O 1
ATOM 1020 N N . PRO A 1 132 ? -29.209 -3.079 54.492 1.00 65.06 132 PRO A N 1
ATOM 1021 C CA . PRO A 1 132 ? -29.785 -3.286 55.808 1.00 65.06 132 PRO A CA 1
ATOM 1022 C C . PRO A 1 132 ? -31.161 -2.612 55.811 1.00 65.06 132 PRO A C 1
ATOM 1024 O O . PRO A 1 132 ? -31.287 -1.403 55.973 1.00 65.06 132 PRO A O 1
ATOM 1027 N N . PHE A 1 133 ? -32.204 -3.401 55.564 1.00 62.28 133 PHE A N 1
ATOM 1028 C CA . PHE A 1 133 ? -33.498 -3.129 56.168 1.00 62.28 133 PHE A CA 1
ATOM 1029 C C . PHE A 1 133 ? -33.402 -3.664 57.593 1.00 62.28 133 PHE A C 1
ATOM 1031 O O . PHE A 1 133 ? -33.550 -4.868 57.764 1.00 62.28 133 PHE A O 1
ATOM 1038 N N . VAL A 1 134 ? -33.031 -2.800 58.540 1.00 55.91 134 VAL A N 1
ATOM 1039 C CA . VAL A 1 134 ? -33.494 -2.660 59.941 1.00 55.91 134 VAL A CA 1
ATOM 1040 C C . VAL A 1 134 ? -32.665 -1.541 60.566 1.00 55.91 134 VAL A C 1
ATOM 1042 O O . VAL A 1 134 ? -31.419 -1.634 60.509 1.00 55.91 134 VAL A O 1
#

pLDDT: mean 77.65, std 8.58, range [47.69, 89.81]

Foldseek 3Di:
DDPPPPDVVVVVVVVVVVLLVVLLVCLVVCCVVVPQPQLVVCQVVQADPQQSDKGKDWDWDCPDVPDIDTAIWIWGAGPVRDIDTPGDVVSSVVSSVVSSVVCCVPPVVVVVVVVVVVVVVVVVDPDPPDDPPD